Protein AF-A0A944IPU3-F1 (afdb_monomer_lite)

Foldseek 3Di:
DDDPPPPPPPVPQAADDPLLLQLLLQQLVCCLPPQVQDFDDPVNSLVSSLVSLCVSQVVDPPGCSVVSSVSNVVQQDDRDPRHGSNNSSVVSCVSSVSSVHDHPDDPDSPDDPDPVPDDPDDDDDDPPDDDDDDDDDDDDDDDD

pLDDT: mean 77.17, std 20.45, range [39.94, 97.38]

Sequence (144 aa):
MTNPTDLNTEEATPRLDAFTAAVLVAVGEHFRTVNPTEVLENANLLVCVGAEAYNLSDRRLAGDAPALSKAAMALMPEMREGITRGEYMILVRDVVLTGGHDWPDGENDRAIPRITGIPGPRTEPDPSQKPTVPAARPASKVGA

Radius of gyration: 27.08 Å; chains: 1; bounding box: 87×64×69 Å

Secondary structure (DSSP, 8-state):
--------------PPPHHHHHHHHHHHHHHHHS-TTSBPPHHHHHHHHHHHHHHHTTT-TTSSHHHHHHHHHHHPPPPPTT-BHHHHHHHHHHHHHHTT------S--------TT-PPSPPPPPTT----PPPPPPPPP---

Structure (mmCIF, N/CA/C/O backbone):
data_AF-A0A944IPU3-F1
#
_entry.id   AF-A0A944IPU3-F1
#
loop_
_atom_site.group_PDB
_atom_site.id
_atom_site.type_symbol
_atom_site.label_atom_id
_atom_site.label_alt_id
_atom_site.label_comp_id
_atom_site.label_asym_id
_atom_site.label_entity_id
_atom_site.label_seq_id
_atom_site.pdbx_PDB_ins_code
_atom_site.Cartn_x
_atom_site.Cartn_y
_atom_site.Cartn_z
_atom_site.occupancy
_atom_site.B_iso_or_equiv
_atom_site.auth_seq_id
_atom_site.auth_comp_id
_atom_site.auth_asym_id
_atom_site.auth_atom_id
_atom_site.pdbx_PDB_model_num
ATOM 1 N N . MET A 1 1 ? -1.652 45.498 -28.682 1.00 40.00 1 MET A N 1
ATOM 2 C CA . MET A 1 1 ? -1.906 44.112 -29.117 1.00 40.00 1 MET A CA 1
ATOM 3 C C . MET A 1 1 ? -1.491 43.204 -27.981 1.00 40.00 1 MET A C 1
ATOM 5 O O . MET A 1 1 ? -0.306 43.027 -27.743 1.00 40.00 1 MET A O 1
ATOM 9 N N . THR A 1 2 ? -2.472 42.772 -27.202 1.00 50.25 2 THR A N 1
ATOM 10 C CA . THR A 1 2 ? -2.349 41.804 -26.113 1.00 50.25 2 THR A CA 1
ATOM 11 C C . THR A 1 2 ? -2.213 40.404 -26.697 1.00 50.25 2 THR A C 1
ATOM 13 O O . THR A 1 2 ? -3.012 40.028 -27.546 1.00 50.25 2 THR A O 1
ATOM 16 N N . ASN A 1 3 ? -1.242 39.637 -26.211 1.00 44.56 3 ASN A N 1
ATOM 17 C CA . ASN A 1 3 ? -1.370 38.188 -26.101 1.00 44.56 3 ASN A CA 1
ATOM 18 C C . ASN A 1 3 ? -0.708 37.772 -24.778 1.00 44.56 3 ASN A C 1
ATOM 20 O O . ASN A 1 3 ? 0.519 37.822 -24.684 1.00 44.56 3 ASN A O 1
ATOM 24 N N . PRO A 1 4 ? -1.496 37.444 -23.740 1.00 53.34 4 PRO A N 1
ATOM 25 C CA . PRO A 1 4 ? -0.996 36.763 -22.561 1.00 53.34 4 PRO A CA 1
ATOM 26 C C . PRO A 1 4 ? -0.828 35.289 -22.929 1.00 53.34 4 PRO A C 1
ATOM 28 O O . PRO A 1 4 ? -1.800 34.595 -23.217 1.00 53.34 4 PRO A O 1
ATOM 31 N N . THR A 1 5 ? 0.410 34.810 -22.970 1.00 56.12 5 THR A N 1
ATOM 32 C CA . THR A 1 5 ? 0.648 33.370 -23.004 1.00 56.12 5 THR A CA 1
ATOM 3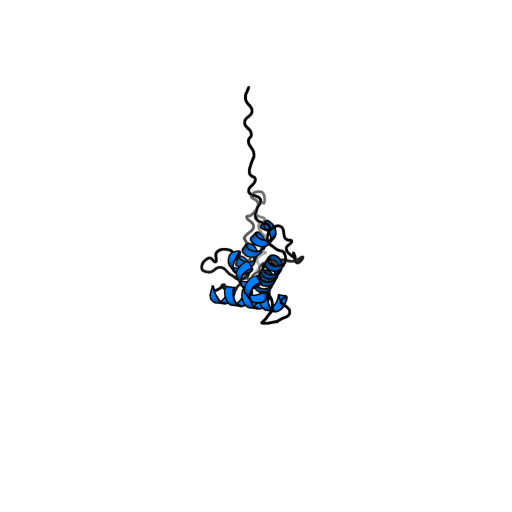3 C C . THR A 1 5 ? 0.483 32.850 -21.579 1.00 56.12 5 THR A C 1
ATOM 35 O O . THR A 1 5 ? 1.459 32.692 -20.850 1.00 56.12 5 THR A O 1
ATOM 38 N N . ASP A 1 6 ? -0.770 32.622 -21.187 1.00 54.28 6 ASP A N 1
ATOM 39 C CA . ASP A 1 6 ? -1.123 31.658 -20.147 1.00 54.28 6 ASP A CA 1
ATOM 40 C C . ASP A 1 6 ? -0.719 30.269 -20.659 1.00 54.28 6 ASP A C 1
ATOM 42 O O . ASP A 1 6 ? -1.481 29.572 -21.327 1.00 54.28 6 ASP A O 1
ATOM 46 N N . LEU A 1 7 ? 0.529 29.878 -20.401 1.00 57.06 7 LEU A N 1
ATOM 47 C CA . LEU A 1 7 ? 0.880 28.466 -20.359 1.00 57.06 7 LEU A CA 1
ATOM 48 C C . LEU A 1 7 ? 0.577 28.014 -18.940 1.00 57.06 7 LEU A C 1
ATOM 50 O O . LEU A 1 7 ? 1.399 28.165 -18.039 1.00 57.06 7 LEU A O 1
ATOM 54 N N . ASN A 1 8 ? -0.633 27.487 -18.768 1.00 48.75 8 ASN A N 1
ATOM 55 C CA . ASN A 1 8 ? -0.935 26.543 -17.709 1.00 48.75 8 ASN A CA 1
ATOM 56 C C . ASN A 1 8 ? 0.164 25.476 -17.715 1.00 48.75 8 ASN A C 1
ATOM 58 O O . ASN A 1 8 ? 0.148 24.550 -18.527 1.00 48.75 8 ASN A O 1
ATOM 62 N N . THR A 1 9 ? 1.133 25.617 -16.816 1.00 50.19 9 THR A N 1
ATOM 63 C CA . THR A 1 9 ? 1.867 24.477 -16.292 1.00 50.19 9 THR A CA 1
ATOM 64 C C . THR A 1 9 ? 0.830 23.683 -15.518 1.00 50.19 9 THR A C 1
ATOM 66 O O . THR A 1 9 ? 0.631 23.903 -14.327 1.00 50.19 9 THR A O 1
ATOM 69 N N . GLU A 1 10 ? 0.096 22.810 -16.206 1.00 52.25 10 GLU A N 1
ATOM 70 C CA . GLU A 1 10 ? -0.464 21.662 -15.515 1.00 52.25 10 GLU A CA 1
ATOM 71 C C . GLU A 1 10 ? 0.747 20.965 -14.901 1.00 52.25 10 GLU A C 1
ATOM 73 O O . GLU A 1 10 ? 1.619 20.480 -15.627 1.00 52.25 10 GLU A O 1
ATOM 78 N N . GLU A 1 11 ? 0.887 21.047 -13.576 1.00 48.00 11 GLU A N 1
ATOM 79 C CA . GLU A 1 11 ? 1.832 20.221 -12.839 1.00 48.00 11 GLU A CA 1
ATOM 80 C C . GLU A 1 11 ? 1.521 18.786 -13.241 1.00 48.00 11 GLU A C 1
ATOM 82 O O . GLU A 1 11 ? 0.545 18.196 -12.778 1.00 48.00 11 GLU A O 1
ATOM 87 N N . ALA A 1 12 ? 2.299 18.256 -14.188 1.00 54.12 12 ALA A N 1
ATOM 88 C CA . ALA A 1 12 ? 2.194 16.879 -14.609 1.00 54.12 12 ALA A CA 1
ATOM 89 C C . ALA A 1 12 ? 2.434 16.060 -13.349 1.00 54.12 12 ALA A C 1
ATOM 91 O O . ALA A 1 12 ? 3.567 15.977 -12.871 1.00 54.12 12 ALA A O 1
ATOM 92 N N . THR A 1 13 ? 1.351 15.538 -12.772 1.00 56.94 13 THR A N 1
ATOM 93 C CA . THR A 1 13 ? 1.412 14.723 -11.568 1.00 56.94 13 THR A CA 1
ATOM 94 C C . THR A 1 13 ? 2.467 13.656 -11.832 1.00 56.94 13 THR A C 1
ATOM 96 O O . THR A 1 13 ? 2.373 12.973 -12.862 1.00 56.94 13 THR A O 1
ATOM 99 N N . PRO A 1 14 ? 3.535 13.573 -11.016 1.00 59.31 14 PRO A N 1
ATOM 100 C CA . PRO A 1 14 ? 4.632 12.669 -11.304 1.00 59.31 14 PRO A CA 1
ATOM 101 C C . PRO A 1 14 ? 4.060 11.258 -11.396 1.00 59.31 14 PRO A C 1
ATOM 103 O O . PRO A 1 14 ? 3.508 10.740 -10.427 1.00 59.31 14 PRO A O 1
ATOM 106 N N . ARG A 1 15 ? 4.137 10.660 -12.592 1.00 80.44 15 ARG A N 1
ATOM 107 C CA . ARG A 1 15 ? 3.673 9.289 -12.799 1.00 80.44 15 ARG A CA 1
ATOM 108 C C . ARG A 1 15 ? 4.502 8.375 -11.919 1.00 80.44 15 ARG A C 1
ATOM 110 O O . ARG A 1 15 ? 5.732 8.394 -11.983 1.00 80.44 15 ARG A O 1
ATOM 117 N N . LEU A 1 16 ? 3.811 7.566 -11.134 1.00 88.38 16 LEU A N 1
ATOM 118 C CA . LEU A 1 16 ? 4.428 6.510 -10.360 1.00 88.38 16 LEU A CA 1
ATOM 119 C C . LEU A 1 16 ? 5.053 5.486 -11.323 1.00 88.38 16 LEU A C 1
ATOM 121 O O . LEU A 1 16 ? 4.496 5.219 -12.389 1.00 88.38 16 LEU A O 1
ATOM 125 N N . ASP A 1 17 ? 6.212 4.915 -10.999 1.00 92.81 17 ASP A N 1
ATOM 126 C CA . ASP A 1 17 ? 6.752 3.807 -11.787 1.00 92.81 17 ASP A CA 1
ATOM 127 C C . ASP A 1 17 ? 6.000 2.499 -11.481 1.00 92.81 17 ASP A C 1
ATOM 129 O O . ASP A 1 17 ? 5.491 2.291 -10.379 1.00 92.81 17 ASP A O 1
ATOM 133 N N . ALA A 1 18 ? 5.924 1.601 -12.466 1.00 91.69 18 ALA A N 1
ATOM 134 C CA . ALA A 1 18 ? 5.108 0.389 -12.368 1.00 91.69 18 ALA A CA 1
ATOM 135 C C . ALA A 1 18 ? 5.572 -0.592 -11.278 1.00 91.69 18 ALA A C 1
ATOM 137 O O . ALA A 1 18 ? 4.743 -1.288 -10.694 1.00 91.69 18 ALA A O 1
ATOM 138 N N . PHE A 1 19 ? 6.873 -0.656 -10.980 1.00 92.88 19 PHE A N 1
ATOM 139 C CA . PHE A 1 19 ? 7.385 -1.581 -9.968 1.00 92.88 19 PHE A CA 1
ATOM 140 C C . PHE A 1 19 ? 7.091 -1.076 -8.559 1.00 92.88 19 PHE A C 1
ATOM 142 O O . PHE A 1 19 ? 6.657 -1.850 -7.708 1.00 92.88 19 PHE A O 1
ATOM 149 N N . THR A 1 20 ? 7.246 0.223 -8.319 1.00 94.75 20 THR A N 1
ATOM 150 C CA . THR A 1 20 ? 6.845 0.839 -7.055 1.00 94.75 20 THR A CA 1
ATOM 151 C C . THR A 1 20 ? 5.330 0.769 -6.866 1.00 94.75 20 THR A C 1
ATOM 153 O O . THR A 1 20 ? 4.879 0.414 -5.778 1.00 94.75 20 THR A O 1
ATOM 156 N N . ALA A 1 21 ? 4.537 0.999 -7.921 1.00 95.44 21 ALA A N 1
ATOM 157 C CA . ALA A 1 21 ? 3.089 0.784 -7.881 1.00 95.44 21 ALA A CA 1
ATOM 158 C C . ALA A 1 21 ? 2.733 -0.655 -7.483 1.00 95.44 21 ALA A C 1
ATOM 160 O O . ALA A 1 21 ? 1.902 -0.854 -6.600 1.00 95.44 21 ALA A O 1
ATOM 161 N N . ALA A 1 22 ? 3.409 -1.655 -8.057 1.00 95.06 22 ALA A N 1
ATOM 162 C CA . ALA A 1 22 ? 3.190 -3.056 -7.706 1.00 95.06 22 ALA A CA 1
ATOM 163 C C . ALA A 1 22 ? 3.490 -3.350 -6.224 1.00 95.06 22 ALA A C 1
ATOM 165 O O . ALA A 1 22 ? 2.738 -4.089 -5.589 1.00 95.06 22 ALA A O 1
ATOM 166 N N . VAL A 1 23 ? 4.539 -2.746 -5.649 1.00 96.25 23 VAL A N 1
ATOM 167 C CA . VAL A 1 23 ? 4.831 -2.860 -4.207 1.00 96.25 23 VAL A CA 1
ATOM 168 C C . VAL A 1 23 ? 3.709 -2.242 -3.373 1.00 96.25 23 VAL A C 1
ATOM 170 O O . VAL A 1 23 ? 3.245 -2.873 -2.426 1.00 96.25 23 VAL A O 1
ATOM 173 N N . LEU A 1 24 ? 3.245 -1.036 -3.716 1.00 96.88 24 LEU A N 1
ATOM 174 C CA . LEU A 1 24 ? 2.154 -0.369 -2.993 1.00 96.88 24 LEU A CA 1
ATOM 175 C C . LEU A 1 24 ? 0.852 -1.180 -3.047 1.00 96.88 24 LEU A C 1
ATOM 177 O O . LEU A 1 24 ? 0.197 -1.354 -2.020 1.00 96.88 24 LEU A O 1
ATOM 181 N N . VAL A 1 25 ? 0.517 -1.734 -4.215 1.00 96.38 25 VAL A N 1
ATOM 182 C CA . VAL A 1 25 ? -0.631 -2.635 -4.390 1.00 96.38 25 VAL A CA 1
ATOM 183 C C . VAL A 1 25 ? -0.480 -3.884 -3.523 1.00 96.38 25 VAL A C 1
ATOM 185 O O . VAL A 1 25 ? -1.413 -4.238 -2.806 1.00 96.38 25 VAL A O 1
ATOM 188 N N . ALA A 1 26 ? 0.690 -4.531 -3.526 1.00 95.88 26 ALA A N 1
ATOM 189 C CA . ALA A 1 26 ? 0.939 -5.720 -2.711 1.00 95.88 26 ALA A CA 1
ATOM 190 C C . ALA A 1 26 ? 0.803 -5.431 -1.206 1.00 95.88 2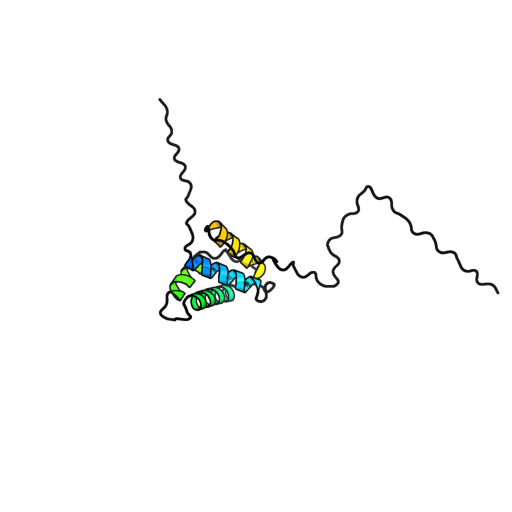6 ALA A C 1
ATOM 192 O O . ALA A 1 26 ? 0.181 -6.203 -0.478 1.00 95.88 26 ALA A O 1
ATOM 193 N N . VAL A 1 27 ? 1.316 -4.290 -0.740 1.00 96.62 27 VAL A N 1
ATOM 194 C CA . VAL A 1 27 ? 1.188 -3.862 0.662 1.00 96.62 27 VAL A CA 1
ATOM 195 C C . VAL A 1 27 ? -0.265 -3.569 1.024 1.00 96.62 27 VAL A C 1
ATOM 197 O O . VAL A 1 27 ? -0.741 -4.013 2.069 1.00 96.62 27 VAL A O 1
ATOM 200 N N . GLY A 1 28 ? -0.998 -2.854 0.169 1.00 95.44 28 GLY A N 1
ATOM 201 C CA . GLY A 1 28 ? -2.417 -2.607 0.402 1.00 95.44 28 GLY A CA 1
ATOM 202 C C . GLY A 1 28 ? -3.230 -3.897 0.429 1.00 95.44 28 GLY A C 1
ATOM 203 O O . GLY A 1 28 ? -4.050 -4.088 1.321 1.00 95.44 28 GLY A O 1
ATOM 204 N N . GLU A 1 29 ? -2.952 -4.831 -0.477 1.00 94.31 29 GLU A N 1
ATOM 205 C CA . GLU A 1 29 ? -3.578 -6.152 -0.480 1.00 94.31 29 GLU A CA 1
ATOM 206 C C . GLU A 1 29 ? -3.271 -6.937 0.804 1.00 94.31 29 GLU A C 1
ATOM 208 O O . GLU A 1 29 ? -4.167 -7.546 1.399 1.00 94.31 29 GLU A O 1
ATOM 213 N N . HIS A 1 30 ? -2.032 -6.868 1.293 1.00 94.88 30 HIS A N 1
ATOM 214 C CA . HIS A 1 30 ? -1.651 -7.451 2.574 1.00 94.88 30 HIS A CA 1
ATOM 215 C C . HIS A 1 30 ? -2.478 -6.857 3.721 1.00 94.88 30 HIS A C 1
ATOM 217 O O . HIS A 1 30 ? -3.073 -7.588 4.511 1.00 94.88 30 HIS A O 1
ATOM 223 N N . PHE A 1 31 ? -2.589 -5.532 3.795 1.00 94.94 31 PHE A N 1
ATOM 224 C CA . PHE A 1 31 ? -3.381 -4.854 4.823 1.00 94.94 31 PHE A CA 1
ATOM 225 C C . PHE A 1 31 ? -4.883 -5.113 4.710 1.00 94.94 31 PHE A C 1
ATOM 227 O O . PHE A 1 31 ? -5.568 -5.200 5.729 1.00 94.94 31 PHE A O 1
ATOM 234 N N . ARG A 1 32 ? -5.397 -5.297 3.492 1.00 92.38 32 ARG A N 1
ATOM 235 C CA . ARG A 1 32 ? -6.790 -5.682 3.241 1.00 92.38 32 ARG A CA 1
ATOM 236 C C . ARG A 1 32 ? -7.104 -7.081 3.775 1.00 92.38 32 ARG A C 1
ATOM 238 O O . ARG A 1 32 ? -8.229 -7.338 4.205 1.00 92.38 32 ARG A O 1
ATOM 245 N N . THR A 1 33 ? -6.134 -7.991 3.737 1.00 91.56 33 THR A N 1
ATOM 246 C CA . THR A 1 33 ? -6.348 -9.422 4.002 1.00 91.56 33 THR A CA 1
ATOM 247 C C . THR A 1 33 ? -5.878 -9.881 5.382 1.00 91.56 33 THR A C 1
ATOM 249 O O . THR A 1 33 ? -6.500 -10.774 5.962 1.00 91.56 33 THR A O 1
ATOM 252 N N . VAL A 1 34 ? -4.835 -9.265 5.942 1.00 92.62 34 VAL A N 1
ATOM 253 C CA . VAL A 1 34 ? -4.177 -9.688 7.187 1.00 92.62 34 VAL A CA 1
ATOM 254 C C . VAL A 1 34 ? -4.501 -8.723 8.329 1.00 92.62 34 VAL A C 1
ATOM 256 O O . VAL A 1 34 ? -3.919 -7.646 8.455 1.00 92.62 34 VAL A O 1
ATOM 259 N N . ASN A 1 35 ? -5.421 -9.148 9.201 1.00 93.06 35 ASN A N 1
ATOM 260 C CA . ASN A 1 35 ? -5.928 -8.387 10.351 1.00 93.06 35 ASN A CA 1
ATOM 261 C C . ASN A 1 35 ? -6.264 -6.917 10.002 1.00 93.06 35 ASN A C 1
ATOM 263 O O . ASN A 1 35 ? -5.686 -5.998 10.585 1.00 93.06 35 ASN A O 1
ATOM 267 N N . PRO A 1 36 ? -7.206 -6.662 9.076 1.00 94.38 36 PRO A N 1
ATOM 268 C CA . PRO A 1 36 ? -7.482 -5.312 8.576 1.00 94.38 36 PRO A CA 1
ATOM 269 C C . PRO A 1 36 ? -7.944 -4.326 9.660 1.00 94.38 36 PRO A C 1
ATOM 271 O O . PRO A 1 36 ? -7.800 -3.123 9.492 1.00 94.38 36 PRO A O 1
ATOM 274 N N . THR A 1 37 ? -8.487 -4.812 10.779 1.00 96.00 37 THR A N 1
ATOM 275 C CA . THR A 1 37 ? -8.948 -3.978 11.902 1.00 96.00 37 THR A CA 1
ATOM 276 C C . THR A 1 37 ? -7.870 -3.718 12.955 1.00 96.00 37 THR A C 1
ATOM 278 O O . THR A 1 37 ? -8.139 -3.045 13.945 1.00 96.00 37 THR A O 1
ATOM 281 N N . GLU A 1 38 ? -6.680 -4.303 12.811 1.00 96.12 38 GLU A N 1
ATOM 282 C CA . GLU A 1 38 ? -5.561 -4.084 13.729 1.00 96.12 38 GLU A CA 1
ATOM 283 C C . GLU A 1 38 ? -4.955 -2.698 13.487 1.00 96.12 38 GLU A C 1
ATOM 285 O O . GLU A 1 38 ? -4.833 -2.259 12.339 1.00 96.12 38 GLU A O 1
ATOM 290 N N . VAL A 1 39 ? -4.577 -2.013 14.570 1.00 97.25 39 VAL A N 1
ATOM 291 C CA . VAL A 1 39 ? -3.884 -0.721 14.493 1.00 97.25 39 VAL A CA 1
ATOM 292 C C . VAL A 1 39 ? -2.541 -0.915 13.790 1.00 97.25 39 VAL A C 1
ATOM 294 O O . VAL A 1 39 ? -1.782 -1.835 14.104 1.00 97.25 39 VAL A O 1
ATOM 297 N N . LEU A 1 40 ? -2.252 -0.057 12.816 1.00 96.00 40 LEU A N 1
ATOM 298 C CA . LEU A 1 40 ? -0.985 -0.067 12.105 1.00 96.00 40 LEU A CA 1
ATOM 299 C C . LEU A 1 40 ? 0.063 0.719 12.898 1.00 96.00 40 LEU A C 1
ATOM 301 O O . LEU A 1 40 ? -0.084 1.910 13.161 1.00 96.00 40 LEU A O 1
ATOM 305 N N . GLU A 1 41 ? 1.151 0.041 13.251 1.00 93.62 41 GLU A N 1
ATOM 306 C CA . GLU A 1 41 ? 2.329 0.664 13.850 1.00 93.62 41 GLU A CA 1
ATOM 307 C C . GLU A 1 41 ? 3.376 0.991 12.777 1.00 93.62 41 GLU A C 1
ATOM 309 O O . GLU A 1 41 ? 3.538 0.250 11.805 1.00 93.62 41 GLU A O 1
ATOM 314 N N . ASN A 1 42 ? 4.165 2.048 12.996 1.00 90.19 42 ASN A N 1
ATOM 315 C CA . ASN A 1 42 ? 5.205 2.487 12.054 1.00 90.19 42 ASN A CA 1
ATOM 316 C C . ASN A 1 42 ? 6.219 1.376 11.738 1.00 90.19 42 ASN A C 1
ATOM 318 O O . ASN A 1 42 ? 6.640 1.211 10.594 1.00 90.19 42 ASN A O 1
ATOM 322 N N . ALA A 1 43 ? 6.602 0.592 12.751 1.00 91.44 43 ALA A N 1
ATOM 323 C CA . ALA A 1 43 ? 7.521 -0.527 12.570 1.00 91.44 43 ALA A CA 1
ATOM 324 C C . ALA A 1 43 ? 6.918 -1.615 11.665 1.00 91.44 43 ALA A C 1
ATOM 326 O O . ALA A 1 43 ? 7.611 -2.144 10.797 1.00 91.44 43 ALA A O 1
ATOM 327 N N . ASN A 1 44 ? 5.620 -1.897 11.816 1.00 90.69 44 ASN A N 1
ATOM 328 C CA . ASN A 1 44 ? 4.910 -2.880 10.999 1.00 90.69 44 ASN A CA 1
ATOM 329 C C . ASN A 1 44 ? 4.820 -2.430 9.539 1.00 90.69 44 ASN A C 1
ATOM 331 O O . ASN A 1 44 ? 5.038 -3.243 8.645 1.00 90.69 44 ASN A O 1
ATOM 335 N N . LEU A 1 45 ? 4.577 -1.138 9.291 1.00 93.56 45 LEU A N 1
ATOM 336 C CA . LEU A 1 45 ? 4.573 -0.585 7.936 1.00 93.56 45 LEU A CA 1
ATOM 337 C C . LEU A 1 45 ? 5.918 -0.814 7.233 1.00 93.56 45 LEU A C 1
ATOM 339 O O . LEU A 1 45 ? 5.947 -1.364 6.132 1.00 93.56 45 LEU A O 1
ATOM 343 N N . LEU A 1 46 ? 7.029 -0.461 7.889 1.00 94.31 46 LEU A N 1
ATOM 344 C CA . LEU A 1 46 ? 8.370 -0.645 7.328 1.00 94.31 46 LEU A CA 1
ATOM 345 C C . LEU A 1 46 ? 8.656 -2.118 6.996 1.00 94.31 46 LEU A C 1
ATOM 347 O O . LEU A 1 46 ? 9.186 -2.424 5.926 1.00 94.31 46 LEU A O 1
ATOM 351 N N . VAL A 1 47 ? 8.290 -3.030 7.901 1.00 94.69 47 VAL A N 1
ATOM 352 C CA . VAL A 1 47 ? 8.472 -4.475 7.708 1.00 94.69 47 VAL A CA 1
ATOM 353 C C . VAL A 1 47 ? 7.645 -4.979 6.527 1.00 94.69 47 VAL A C 1
ATOM 355 O O . VAL A 1 47 ? 8.188 -5.682 5.676 1.00 94.69 47 VAL A O 1
ATOM 358 N N . CYS A 1 48 ? 6.368 -4.601 6.434 1.00 95.56 48 CYS A N 1
ATOM 359 C CA . CYS A 1 48 ? 5.491 -5.017 5.339 1.00 95.56 48 CYS A CA 1
ATOM 360 C C . CYS A 1 48 ? 6.001 -4.519 3.982 1.00 95.56 48 CYS A C 1
ATOM 362 O O . CYS A 1 48 ? 6.081 -5.303 3.040 1.00 95.56 48 CYS A O 1
ATOM 364 N N . VAL A 1 49 ? 6.430 -3.258 3.881 1.00 96.12 49 VAL A N 1
ATOM 365 C CA . VAL A 1 49 ? 6.977 -2.719 2.624 1.00 96.12 49 VAL A CA 1
ATOM 366 C C . VAL A 1 49 ? 8.255 -3.442 2.211 1.00 96.12 49 VAL A C 1
ATOM 368 O O . VAL A 1 49 ? 8.416 -3.802 1.045 1.00 96.12 49 VAL A O 1
ATOM 371 N N . GLY A 1 50 ? 9.164 -3.694 3.157 1.00 94.19 50 GLY A N 1
ATOM 372 C CA . GLY A 1 50 ? 10.371 -4.477 2.891 1.00 94.19 50 GLY A CA 1
ATOM 373 C C . GLY A 1 50 ? 10.058 -5.906 2.440 1.00 94.19 50 GLY A C 1
ATOM 374 O O . GLY A 1 50 ? 10.658 -6.395 1.481 1.00 94.19 50 GLY A O 1
ATOM 375 N N . ALA A 1 51 ? 9.099 -6.562 3.097 1.00 94.62 51 ALA A N 1
ATOM 376 C CA . ALA A 1 51 ? 8.688 -7.924 2.778 1.00 94.62 51 ALA A CA 1
ATOM 377 C C . ALA A 1 51 ? 8.076 -8.029 1.375 1.00 94.62 51 ALA A C 1
ATOM 379 O O . ALA A 1 51 ? 8.479 -8.901 0.605 1.00 94.62 51 ALA A O 1
ATOM 380 N N . GLU A 1 52 ? 7.165 -7.126 1.006 1.00 95.62 52 GLU A N 1
ATOM 381 C CA . GLU A 1 52 ? 6.529 -7.184 -0.313 1.00 95.62 52 GLU A CA 1
ATOM 382 C C . GLU A 1 52 ? 7.485 -6.792 -1.445 1.00 95.62 52 GLU A C 1
ATOM 384 O O . GLU A 1 52 ? 7.502 -7.443 -2.491 1.00 95.62 52 GLU A O 1
ATOM 389 N N . ALA A 1 53 ? 8.382 -5.825 -1.222 1.00 94.00 53 ALA A N 1
ATOM 390 C CA . ALA A 1 53 ? 9.452 -5.527 -2.175 1.00 94.00 53 ALA A CA 1
ATOM 391 C C . ALA A 1 53 ? 10.399 -6.727 -2.385 1.00 94.00 53 ALA A C 1
ATOM 393 O O . ALA A 1 53 ? 10.807 -7.017 -3.514 1.00 94.00 53 ALA A O 1
ATOM 394 N N . TYR A 1 54 ? 10.727 -7.458 -1.315 1.00 92.88 54 TYR A N 1
ATOM 395 C CA . TYR A 1 54 ? 11.522 -8.685 -1.394 1.00 92.88 54 TYR A CA 1
ATOM 396 C C . TYR A 1 54 ? 10.789 -9.806 -2.141 1.00 92.88 54 TYR A C 1
ATOM 398 O O . TYR A 1 54 ? 11.396 -10.477 -2.980 1.00 92.88 54 TYR A O 1
ATOM 406 N N . ASN A 1 55 ? 9.490 -9.985 -1.885 1.00 91.19 55 ASN A N 1
ATOM 407 C CA . ASN A 1 55 ? 8.656 -10.966 -2.580 1.00 91.19 55 ASN A CA 1
ATOM 408 C C . ASN A 1 55 ? 8.595 -10.699 -4.089 1.00 91.19 55 ASN A C 1
ATOM 410 O O . ASN A 1 55 ? 8.759 -11.638 -4.866 1.00 91.19 55 ASN A O 1
ATOM 414 N N . LEU A 1 56 ? 8.415 -9.438 -4.493 1.00 88.50 56 LEU A N 1
ATOM 415 C CA . LEU A 1 56 ? 8.366 -9.031 -5.902 1.00 88.50 56 LEU A CA 1
ATOM 416 C C . LEU A 1 56 ? 9.720 -9.144 -6.615 1.00 88.50 56 LEU A C 1
ATOM 418 O O . LEU A 1 56 ? 9.759 -9.336 -7.825 1.00 88.50 56 LEU A O 1
ATOM 422 N N . SER A 1 57 ? 10.831 -9.077 -5.879 1.00 87.06 57 SER A N 1
ATOM 423 C CA . SER A 1 57 ? 12.189 -9.185 -6.437 1.00 87.06 57 SER A CA 1
ATOM 424 C C . SER A 1 57 ? 12.706 -10.631 -6.485 1.00 87.06 57 SER A C 1
ATOM 426 O O . SER A 1 57 ? 13.891 -10.883 -6.240 1.00 87.06 57 SER A O 1
ATOM 428 N N . ASP A 1 58 ? 11.816 -11.603 -6.709 1.00 84.50 58 ASP A N 1
ATOM 429 C CA . ASP A 1 58 ? 12.110 -13.045 -6.700 1.00 84.50 58 ASP A CA 1
ATOM 430 C C . ASP A 1 58 ? 12.851 -13.524 -5.440 1.00 84.50 58 ASP A C 1
ATOM 432 O O . ASP A 1 58 ? 13.616 -14.494 -5.476 1.00 84.50 58 ASP A O 1
ATOM 436 N N . ARG A 1 59 ? 12.660 -12.836 -4.307 1.00 82.25 59 ARG A N 1
ATOM 437 C CA . ARG A 1 59 ? 13.311 -13.162 -3.030 1.00 82.25 59 ARG A CA 1
ATOM 438 C C . ARG A 1 59 ? 14.844 -13.134 -3.114 1.00 82.25 59 ARG A C 1
ATOM 440 O O . ARG A 1 59 ? 15.542 -13.864 -2.402 1.00 82.25 59 ARG A O 1
ATOM 447 N N . ARG A 1 60 ? 15.407 -12.281 -3.977 1.00 74.62 60 ARG A N 1
ATOM 448 C CA . ARG A 1 60 ? 16.860 -12.118 -4.131 1.00 74.62 60 ARG A CA 1
ATOM 449 C C . ARG A 1 60 ? 17.378 -10.933 -3.330 1.00 74.62 60 ARG A C 1
ATOM 451 O O . ARG A 1 60 ? 16.938 -9.804 -3.503 1.00 74.62 60 ARG A O 1
ATOM 458 N N . LEU A 1 61 ? 18.390 -11.191 -2.502 1.00 61.75 61 LEU A N 1
ATOM 459 C CA . LEU A 1 61 ? 19.016 -10.177 -1.643 1.00 61.75 61 LEU A CA 1
ATOM 460 C C . LEU A 1 61 ? 19.907 -9.193 -2.424 1.00 61.75 61 LEU A C 1
ATOM 462 O O . LEU A 1 61 ? 20.066 -8.052 -2.012 1.00 61.75 61 LEU A O 1
ATOM 466 N N . ALA A 1 62 ? 20.458 -9.634 -3.560 1.00 67.31 62 ALA A N 1
ATOM 467 C CA . ALA A 1 62 ? 21.209 -8.800 -4.505 1.00 67.31 62 ALA A CA 1
ATOM 468 C C . ALA A 1 62 ? 20.321 -8.179 -5.605 1.00 67.31 62 ALA A C 1
ATOM 470 O O . ALA A 1 62 ? 20.847 -7.671 -6.591 1.00 67.31 62 ALA A O 1
ATOM 471 N N . GLY A 1 63 ? 18.994 -8.300 -5.482 1.00 72.56 63 GLY A N 1
ATOM 472 C CA . GLY A 1 63 ? 18.036 -7.702 -6.411 1.00 72.56 63 GLY A CA 1
ATOM 473 C C . GLY A 1 63 ? 17.670 -6.267 -6.032 1.00 72.56 63 GLY A C 1
ATOM 474 O O . GLY A 1 63 ? 18.177 -5.712 -5.058 1.00 72.56 63 GLY A O 1
ATOM 475 N N . ASP A 1 64 ? 16.722 -5.695 -6.768 1.00 84.88 64 ASP A N 1
ATOM 476 C CA . ASP A 1 64 ? 16.296 -4.299 -6.611 1.00 84.88 64 ASP A CA 1
ATOM 477 C C . ASP A 1 64 ? 15.395 -4.048 -5.384 1.00 84.88 64 ASP A C 1
ATOM 479 O O . ASP A 1 64 ? 14.962 -2.919 -5.155 1.00 84.88 64 ASP A O 1
ATOM 483 N N . ALA A 1 65 ? 15.150 -5.063 -4.543 1.00 88.06 65 ALA A N 1
ATOM 484 C CA . ALA A 1 65 ? 14.271 -4.971 -3.373 1.00 88.06 65 ALA A CA 1
ATOM 485 C C . ALA A 1 65 ? 14.582 -3.784 -2.438 1.00 88.06 65 ALA A C 1
ATOM 487 O O . ALA A 1 65 ? 13.637 -3.098 -2.047 1.00 88.06 65 ALA A O 1
ATOM 488 N N . PRO A 1 66 ? 15.849 -3.466 -2.086 1.00 91.00 66 PRO A N 1
ATOM 489 C CA . PRO A 1 66 ? 16.134 -2.301 -1.246 1.00 91.00 66 PRO A CA 1
ATOM 490 C C . PRO A 1 66 ? 15.775 -0.974 -1.926 1.00 91.00 66 PRO A C 1
ATOM 492 O O . PRO A 1 66 ? 15.286 -0.055 -1.268 1.00 91.00 66 PRO A O 1
ATOM 495 N N . ALA A 1 67 ? 16.001 -0.868 -3.240 1.00 91.50 67 ALA A N 1
ATOM 496 C CA . ALA A 1 67 ? 15.669 0.327 -4.008 1.00 91.50 67 ALA A CA 1
ATOM 497 C C . ALA A 1 67 ? 14.147 0.495 -4.136 1.00 91.50 67 ALA A C 1
ATOM 499 O O . ALA A 1 67 ? 13.636 1.584 -3.877 1.00 91.50 67 ALA A O 1
ATOM 500 N N . LEU A 1 68 ? 13.429 -0.591 -4.432 1.00 92.12 68 LEU A N 1
ATOM 501 C CA . LEU A 1 68 ? 11.968 -0.616 -4.517 1.00 92.12 68 LEU A CA 1
ATOM 502 C C . LEU A 1 68 ? 11.304 -0.332 -3.169 1.00 92.12 68 LEU A C 1
ATOM 504 O O . LEU A 1 68 ? 10.387 0.478 -3.094 1.00 92.12 68 LEU A O 1
ATOM 508 N N . SER A 1 69 ? 11.802 -0.934 -2.087 1.00 94.25 69 SER A N 1
ATOM 509 C CA . SER A 1 69 ? 11.321 -0.668 -0.729 1.00 94.25 69 SER A CA 1
ATOM 510 C C . SER A 1 69 ? 11.488 0.810 -0.369 1.00 94.25 69 SER A C 1
ATOM 512 O O . SER A 1 69 ? 10.549 1.439 0.115 1.00 94.25 69 SER A O 1
ATOM 514 N N . LYS A 1 70 ? 12.648 1.406 -0.679 1.00 95.06 70 LYS A N 1
ATOM 515 C CA . LYS A 1 70 ? 12.890 2.837 -0.455 1.00 95.06 70 LYS A CA 1
ATOM 516 C C . LYS A 1 70 ? 11.960 3.724 -1.289 1.00 95.06 70 LYS A C 1
ATOM 518 O O . LYS A 1 70 ? 11.438 4.699 -0.753 1.00 95.06 70 LYS A O 1
ATOM 523 N N . ALA A 1 71 ? 11.767 3.406 -2.568 1.00 94.56 71 ALA A N 1
ATOM 524 C CA . ALA A 1 71 ? 10.874 4.156 -3.450 1.00 94.56 71 ALA A CA 1
ATOM 525 C C . ALA A 1 71 ? 9.416 4.085 -2.968 1.00 94.56 71 ALA A C 1
ATOM 527 O O . ALA A 1 71 ? 8.760 5.116 -2.853 1.00 94.56 71 ALA A O 1
ATOM 528 N N . ALA A 1 72 ? 8.946 2.895 -2.586 1.00 95.88 72 ALA A N 1
ATOM 529 C CA . ALA A 1 72 ? 7.606 2.696 -2.045 1.00 95.88 72 ALA A CA 1
ATOM 530 C C . ALA A 1 72 ? 7.407 3.447 -0.723 1.00 95.88 72 ALA A C 1
ATOM 532 O O . ALA A 1 72 ? 6.427 4.170 -0.573 1.00 95.88 72 ALA A O 1
ATOM 533 N N . MET A 1 73 ? 8.362 3.354 0.212 1.00 96.25 73 MET A N 1
ATOM 534 C CA . MET A 1 73 ? 8.306 4.094 1.479 1.00 96.25 73 MET A CA 1
ATOM 535 C C . MET A 1 73 ? 8.251 5.612 1.277 1.00 96.25 73 MET A C 1
ATOM 537 O O . MET A 1 73 ? 7.600 6.297 2.058 1.00 96.25 73 MET A O 1
ATOM 541 N N . ALA A 1 74 ? 8.909 6.146 0.243 1.00 95.81 74 ALA A N 1
ATOM 542 C CA . ALA A 1 74 ? 8.895 7.581 -0.050 1.00 95.81 74 ALA A CA 1
ATOM 543 C C . ALA A 1 74 ? 7.522 8.099 -0.513 1.00 95.81 74 ALA A C 1
ATOM 545 O O . ALA A 1 74 ? 7.288 9.304 -0.486 1.00 95.81 74 ALA A O 1
ATOM 546 N N . LEU A 1 75 ? 6.634 7.200 -0.937 1.00 95.75 75 LEU A N 1
ATOM 547 C CA . LEU A 1 75 ? 5.297 7.514 -1.440 1.00 95.75 75 LEU A CA 1
ATOM 548 C C . LEU A 1 75 ? 4.188 7.105 -0.473 1.00 95.75 75 LEU A C 1
ATOM 550 O O . LEU A 1 75 ? 3.014 7.340 -0.752 1.00 95.75 75 LEU A O 1
ATOM 554 N N . MET A 1 76 ? 4.548 6.475 0.645 1.00 94.81 76 MET A N 1
ATOM 555 C CA . MET A 1 76 ? 3.575 6.049 1.634 1.00 94.81 76 MET A CA 1
ATOM 556 C C . MET A 1 76 ? 2.846 7.263 2.228 1.00 94.81 76 MET A C 1
ATOM 558 O O . MET A 1 76 ? 3.500 8.238 2.611 1.00 94.81 76 MET A O 1
ATOM 562 N N . PRO A 1 77 ? 1.505 7.217 2.338 1.00 95.50 77 PRO A N 1
ATOM 563 C CA . PRO A 1 77 ? 0.737 8.262 2.998 1.00 95.50 77 PRO A CA 1
ATOM 564 C C . PRO A 1 77 ? 1.188 8.482 4.441 1.00 95.50 77 PRO A C 1
ATOM 566 O O . PRO A 1 77 ? 1.657 7.563 5.117 1.00 95.50 77 PRO A O 1
ATOM 569 N N . GLU A 1 78 ? 0.965 9.685 4.958 1.00 94.44 78 GLU A N 1
ATOM 570 C CA . GLU A 1 78 ? 1.196 9.961 6.373 1.00 94.44 78 GLU A CA 1
ATOM 571 C C . GLU A 1 78 ? 0.339 9.039 7.257 1.00 94.44 78 GLU A C 1
ATOM 573 O O . GLU A 1 78 ? -0.882 8.940 7.100 1.00 94.44 78 GLU A O 1
ATOM 578 N N . MET A 1 79 ? 0.990 8.354 8.198 1.00 93.12 79 MET A N 1
ATOM 579 C CA . MET A 1 79 ? 0.323 7.452 9.129 1.00 93.12 79 MET A CA 1
ATOM 580 C C . MET A 1 79 ? -0.198 8.240 10.333 1.00 93.12 79 MET A C 1
ATOM 582 O O . MET A 1 79 ? 0.576 8.800 11.109 1.00 93.12 79 MET A O 1
ATOM 586 N N . ARG A 1 80 ? -1.522 8.268 10.500 1.00 92.56 80 ARG A N 1
ATOM 587 C CA . ARG A 1 80 ? -2.181 8.920 11.642 1.00 92.56 80 ARG A CA 1
ATOM 588 C C . ARG A 1 80 ? -2.227 7.980 12.845 1.00 92.56 80 ARG A C 1
ATOM 590 O O . ARG A 1 80 ? -2.312 6.765 12.684 1.00 92.56 80 ARG A O 1
ATOM 597 N N . GLU A 1 81 ? -2.208 8.537 14.052 1.00 92.75 81 GLU A N 1
ATOM 598 C CA . GLU A 1 81 ? -2.330 7.743 15.277 1.00 92.75 81 GLU A CA 1
ATOM 599 C C . GLU A 1 81 ? -3.649 6.951 15.295 1.00 92.75 81 GLU A C 1
ATOM 601 O O . GLU A 1 81 ? -4.714 7.487 14.991 1.00 92.75 81 GLU A O 1
ATOM 606 N N . GLY A 1 82 ? -3.565 5.662 15.637 1.00 94.56 82 GLY A N 1
ATOM 607 C CA . GLY A 1 82 ? -4.724 4.776 15.750 1.00 94.56 82 GLY A CA 1
ATOM 608 C C . GLY A 1 82 ? -5.319 4.291 14.426 1.00 94.56 82 GLY A C 1
ATOM 609 O O . GLY A 1 82 ? -6.307 3.562 14.469 1.00 94.56 82 GLY A O 1
ATOM 610 N N . ILE A 1 83 ? -4.740 4.647 13.271 1.00 97.06 83 ILE A N 1
ATOM 611 C CA . ILE A 1 83 ? -5.229 4.163 11.974 1.00 97.06 83 ILE A CA 1
ATOM 612 C C . ILE A 1 83 ? -5.105 2.641 11.881 1.00 97.06 83 ILE A C 1
ATOM 614 O O . ILE A 1 83 ? -4.087 2.054 12.257 1.00 97.06 83 ILE A O 1
ATOM 618 N N . THR A 1 84 ? -6.143 1.984 11.377 1.00 97.38 84 THR A N 1
ATOM 619 C CA . THR A 1 84 ? -6.113 0.540 11.136 1.00 97.38 84 THR A CA 1
ATOM 620 C C . THR A 1 84 ? -5.442 0.211 9.806 1.00 97.38 84 THR A C 1
ATOM 622 O O . THR A 1 84 ? -5.365 1.040 8.897 1.00 97.38 84 THR A O 1
ATOM 625 N N . ARG A 1 85 ? -4.979 -1.033 9.655 1.00 96.94 85 ARG A N 1
ATOM 626 C CA . ARG A 1 85 ? -4.410 -1.529 8.391 1.00 96.94 85 ARG A CA 1
ATOM 627 C C . ARG A 1 85 ? -5.366 -1.335 7.209 1.00 96.94 85 ARG A C 1
ATOM 629 O O . ARG A 1 85 ? -4.958 -0.837 6.164 1.00 96.94 85 ARG A O 1
ATOM 636 N N . GLY A 1 86 ? -6.639 -1.684 7.383 1.00 95.19 86 GLY A N 1
ATOM 637 C CA . GLY A 1 86 ? -7.666 -1.557 6.351 1.00 95.19 86 GLY A CA 1
ATOM 638 C C . GLY A 1 86 ? -7.940 -0.106 5.957 1.00 95.19 86 GLY A C 1
ATOM 639 O O . GLY A 1 86 ? -8.074 0.182 4.773 1.00 95.19 86 GLY A O 1
ATOM 640 N N . GLU A 1 87 ? -7.964 0.820 6.918 1.00 96.38 87 GLU A N 1
ATOM 641 C CA . GLU A 1 87 ? -8.091 2.256 6.628 1.00 96.38 87 GLU A CA 1
ATOM 642 C C . GLU A 1 87 ? -6.854 2.801 5.908 1.00 96.38 87 GLU A C 1
ATOM 644 O O . GLU A 1 87 ? -6.980 3.564 4.953 1.00 96.38 87 GLU A O 1
ATOM 649 N N . TYR A 1 88 ? -5.656 2.384 6.323 1.00 97.00 88 TYR A N 1
ATOM 650 C CA . TYR A 1 88 ? -4.415 2.814 5.684 1.00 97.00 88 TYR A CA 1
ATOM 651 C C . TYR A 1 88 ? -4.296 2.293 4.242 1.00 97.00 88 TYR A C 1
ATOM 653 O O . TYR A 1 88 ? -3.828 3.018 3.369 1.00 97.00 88 TYR A O 1
ATOM 661 N N . MET A 1 89 ? -4.791 1.082 3.956 1.00 95.56 89 MET A N 1
ATOM 662 C CA . MET A 1 89 ? -4.880 0.544 2.591 1.00 95.56 89 MET A CA 1
ATOM 663 C C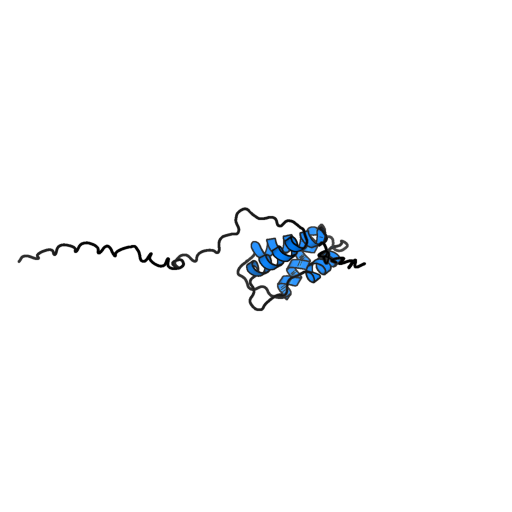 . MET A 1 89 ? -5.650 1.472 1.646 1.00 95.56 89 MET A C 1
ATOM 665 O O . MET A 1 89 ? -5.215 1.656 0.513 1.00 95.56 89 MET A O 1
ATOM 669 N N . ILE A 1 90 ? -6.741 2.094 2.106 1.00 95.69 90 ILE A N 1
ATOM 670 C CA . ILE A 1 90 ? -7.524 3.032 1.285 1.00 95.69 90 ILE A CA 1
ATOM 671 C C . ILE A 1 90 ? -6.657 4.234 0.886 1.00 95.69 90 ILE A C 1
ATOM 673 O O . ILE A 1 90 ? -6.649 4.627 -0.276 1.00 95.69 90 ILE A O 1
ATOM 677 N N . LEU A 1 91 ? -5.851 4.759 1.814 1.00 96.81 91 LEU A N 1
ATOM 678 C CA . LEU A 1 91 ? -4.922 5.854 1.517 1.00 96.81 91 LEU A CA 1
ATOM 679 C C . LEU A 1 91 ? -3.838 5.427 0.516 1.00 96.81 91 LEU A C 1
ATOM 681 O O . LEU A 1 91 ? -3.465 6.195 -0.366 1.00 96.81 91 LEU A O 1
ATOM 685 N N . VAL A 1 92 ? -3.331 4.197 0.637 1.00 96.50 92 VAL A N 1
ATOM 686 C CA . VAL A 1 92 ? -2.353 3.640 -0.312 1.00 96.50 92 VAL A CA 1
ATOM 687 C C . VAL A 1 92 ? -2.979 3.462 -1.699 1.00 96.50 92 VAL A C 1
ATOM 689 O O . VAL A 1 92 ? -2.336 3.774 -2.701 1.00 96.50 92 VAL A O 1
ATOM 692 N N . ARG A 1 93 ? -4.241 3.024 -1.775 1.00 95.75 93 ARG A N 1
ATOM 693 C CA . ARG A 1 93 ? -5.001 2.932 -3.028 1.00 95.75 93 ARG A CA 1
ATOM 694 C C . ARG A 1 93 ? -5.110 4.286 -3.716 1.00 95.75 93 ARG A C 1
ATOM 696 O O . ARG A 1 93 ? -4.836 4.368 -4.911 1.00 95.75 93 ARG A O 1
ATOM 703 N N . ASP A 1 94 ? -5.426 5.342 -2.974 1.00 95.06 94 ASP A N 1
ATOM 704 C CA . ASP A 1 94 ? -5.515 6.694 -3.530 1.00 95.06 94 ASP A CA 1
ATOM 705 C C . ASP A 1 94 ? -4.182 7.154 -4.143 1.00 95.06 94 ASP A C 1
ATOM 707 O O . ASP A 1 94 ? -4.177 7.760 -5.217 1.00 95.06 94 ASP A O 1
ATOM 711 N N . VAL A 1 95 ? -3.045 6.815 -3.520 1.00 95.81 95 VAL A N 1
ATOM 712 C CA . VAL A 1 95 ? -1.707 7.097 -4.075 1.00 95.81 95 VAL A CA 1
ATOM 713 C C . VAL A 1 95 ? -1.481 6.361 -5.395 1.00 95.81 95 VAL A C 1
ATOM 715 O O . VAL A 1 95 ? -1.002 6.966 -6.353 1.00 95.81 95 VAL A O 1
ATOM 718 N N . VAL A 1 96 ? -1.839 5.077 -5.477 1.00 95.25 96 VAL A N 1
ATOM 719 C CA . VAL A 1 96 ? -1.669 4.267 -6.698 1.00 95.25 96 VAL A CA 1
ATOM 720 C C . VAL A 1 96 ? -2.538 4.796 -7.842 1.00 95.25 96 VAL A C 1
ATOM 722 O O . VAL A 1 96 ? -2.027 5.012 -8.944 1.00 95.25 96 VAL A O 1
ATOM 725 N N . LEU A 1 97 ? -3.813 5.084 -7.564 1.00 94.06 97 LEU A N 1
ATOM 726 C CA . LEU A 1 97 ? -4.757 5.621 -8.548 1.00 94.06 97 LEU A CA 1
ATOM 727 C C . LEU A 1 97 ? -4.332 7.013 -9.035 1.00 94.06 97 LEU A C 1
ATOM 729 O O . LEU A 1 97 ? -4.291 7.266 -10.238 1.00 94.06 97 LEU A O 1
ATOM 733 N N . THR A 1 98 ? -3.942 7.903 -8.116 1.00 93.94 98 THR A N 1
ATOM 734 C CA . THR A 1 98 ? -3.431 9.245 -8.459 1.00 93.94 98 THR A CA 1
ATOM 735 C C . THR A 1 98 ? -2.112 9.164 -9.234 1.00 93.94 98 THR A C 1
ATOM 737 O O . THR A 1 98 ? -1.849 9.981 -10.114 1.00 93.94 98 THR A O 1
ATOM 740 N N . GLY A 1 99 ? -1.302 8.139 -8.955 1.00 92.62 99 GLY A N 1
ATOM 741 C CA . GLY A 1 99 ? -0.078 7.817 -9.686 1.00 92.62 99 GLY A CA 1
ATOM 742 C C . GLY A 1 99 ? -0.304 7.254 -11.094 1.00 92.62 99 GLY A C 1
ATOM 743 O O . GLY A 1 99 ? 0.677 7.057 -11.816 1.00 92.62 99 GLY A O 1
ATOM 744 N N . GLY A 1 100 ? -1.560 7.018 -11.493 1.00 93.00 100 GLY A N 1
ATOM 745 C CA . GLY A 1 100 ? -1.950 6.551 -12.824 1.00 93.00 100 GLY A CA 1
ATOM 746 C C . GLY A 1 100 ? -1.893 5.035 -13.015 1.00 93.00 100 GLY A C 1
ATOM 747 O O . GLY A 1 100 ? -1.781 4.588 -14.155 1.00 93.00 100 GLY A O 1
ATOM 748 N N . HIS A 1 101 ? -1.935 4.258 -11.929 1.00 93.12 101 HIS A N 1
ATOM 749 C CA . HIS A 1 101 ? -1.960 2.793 -11.976 1.00 93.12 101 HIS A CA 1
ATOM 750 C C . HIS A 1 101 ? -3.300 2.254 -11.507 1.00 93.12 101 HIS A C 1
ATOM 752 O O . HIS A 1 101 ? -3.940 2.824 -10.626 1.00 93.12 101 HIS A O 1
ATOM 758 N N . ASP A 1 102 ? -3.693 1.122 -12.078 1.00 90.75 102 ASP A N 1
ATOM 759 C CA . ASP A 1 102 ? -4.920 0.443 -11.691 1.00 90.75 102 ASP A CA 1
ATOM 760 C C . ASP A 1 102 ? -4.773 -0.212 -10.316 1.00 90.75 102 ASP A C 1
ATOM 762 O O . ASP A 1 102 ? -3.723 -0.757 -9.958 1.00 90.75 102 ASP A O 1
ATOM 766 N N . TRP A 1 103 ? -5.867 -0.202 -9.560 1.00 89.19 103 TRP A N 1
ATOM 767 C CA . TRP A 1 103 ? -6.002 -1.015 -8.363 1.00 89.19 103 TRP A CA 1
ATOM 768 C C . TRP A 1 103 ? -6.777 -2.287 -8.710 1.00 89.19 103 TRP A C 1
ATOM 770 O O . TRP A 1 103 ? -7.812 -2.195 -9.377 1.00 89.19 103 TRP A O 1
ATOM 780 N N . PRO A 1 104 ? -6.327 -3.476 -8.278 1.00 82.81 104 PRO A N 1
ATOM 781 C CA . PRO A 1 104 ? -7.101 -4.693 -8.446 1.00 82.81 104 PRO A CA 1
ATOM 782 C C . PRO A 1 104 ? -8.303 -4.643 -7.497 1.00 82.81 104 PRO A C 1
ATOM 784 O O . PRO A 1 104 ? -8.256 -5.133 -6.369 1.00 82.81 104 PRO A O 1
ATOM 787 N N . ASP A 1 105 ? -9.386 -4.014 -7.944 1.00 68.06 105 ASP A N 1
ATOM 788 C CA . ASP A 1 105 ? -10.662 -4.031 -7.245 1.00 68.06 105 ASP A CA 1
ATOM 789 C C . ASP A 1 105 ? -11.163 -5.478 -7.217 1.00 68.06 105 ASP A C 1
ATOM 791 O O . ASP A 1 105 ? -11.619 -6.035 -8.215 1.00 68.06 105 ASP A O 1
ATOM 795 N N . GLY A 1 106 ? -11.047 -6.125 -6.059 1.00 56.59 106 GLY A N 1
ATOM 796 C CA . GLY A 1 106 ? -11.785 -7.352 -5.816 1.00 56.59 106 GLY A CA 1
ATOM 797 C C . GLY A 1 106 ? -13.271 -7.007 -5.819 1.00 56.59 106 GLY A C 1
ATOM 798 O O . GLY A 1 106 ? -13.675 -6.104 -5.095 1.00 56.59 106 GLY A O 1
ATOM 799 N N . GLU A 1 107 ? -14.097 -7.738 -6.571 1.00 47.50 107 GLU A N 1
ATOM 800 C CA . GLU A 1 107 ? -15.562 -7.553 -6.676 1.00 47.50 107 GLU A CA 1
ATOM 801 C C . GLU A 1 107 ? -16.338 -7.562 -5.337 1.00 47.50 107 GLU A C 1
ATOM 803 O O . GLU A 1 107 ? -17.559 -7.463 -5.322 1.00 47.50 107 GLU A O 1
ATOM 808 N N . ASN A 1 108 ? -15.669 -7.671 -4.191 1.00 50.47 108 ASN A N 1
ATOM 809 C CA . ASN A 1 108 ? -16.239 -7.454 -2.875 1.00 50.47 108 ASN A CA 1
ATOM 810 C C . ASN A 1 108 ? -15.160 -6.880 -1.950 1.00 50.47 108 ASN A C 1
ATOM 812 O O . ASN A 1 108 ? -14.416 -7.638 -1.316 1.00 50.47 108 ASN A O 1
ATOM 816 N N . ASP A 1 109 ? -15.118 -5.555 -1.791 1.00 50.38 109 ASP A N 1
ATOM 817 C CA . ASP A 1 109 ? -14.676 -4.999 -0.514 1.00 50.38 109 ASP A CA 1
ATOM 818 C C . ASP A 1 109 ? -15.526 -5.687 0.555 1.00 50.38 109 ASP A C 1
ATOM 820 O O . ASP A 1 109 ? -16.758 -5.604 0.528 1.00 50.38 109 ASP A O 1
ATOM 824 N N . ARG A 1 110 ? -14.894 -6.473 1.437 1.00 47.44 110 ARG A N 1
ATOM 825 C CA . ARG A 1 110 ? -15.614 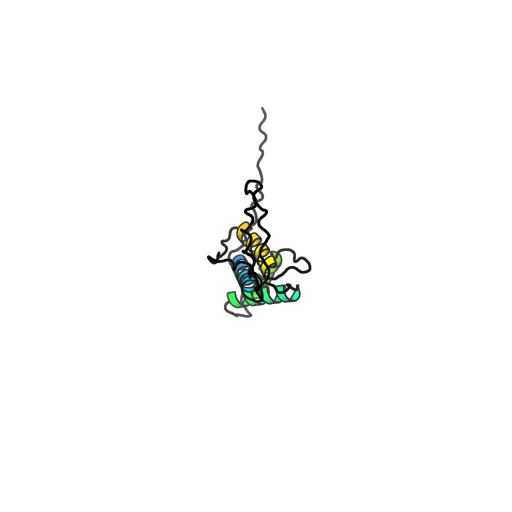-7.147 2.519 1.00 47.44 110 ARG A CA 1
ATOM 826 C C . ARG A 1 110 ? -16.322 -6.059 3.312 1.00 47.44 110 ARG A C 1
ATOM 828 O O . ARG A 1 110 ? -15.682 -5.339 4.073 1.00 47.44 110 ARG A O 1
ATOM 835 N N . ALA A 1 111 ? -17.637 -5.959 3.113 1.00 49.41 111 ALA A N 1
ATOM 836 C CA . ALA A 1 111 ? -18.516 -5.140 3.921 1.00 49.41 111 ALA A CA 1
ATOM 837 C C . ALA A 1 111 ? -18.117 -5.346 5.381 1.00 49.41 111 ALA A C 1
ATOM 839 O O . ALA A 1 111 ? -18.028 -6.493 5.829 1.00 49.41 111 ALA A O 1
ATOM 840 N N . ILE A 1 112 ? -17.824 -4.240 6.072 1.00 49.97 112 ILE A N 1
ATOM 841 C CA . ILE A 1 112 ? -17.498 -4.195 7.499 1.00 49.97 112 ILE A CA 1
ATOM 842 C C . ILE A 1 112 ? -18.345 -5.263 8.204 1.00 49.97 112 ILE A C 1
ATOM 844 O O . ILE A 1 112 ? -19.578 -5.183 8.110 1.00 49.97 112 ILE A O 1
ATOM 848 N N . PRO A 1 113 ? -17.742 -6.285 8.844 1.00 45.44 113 PRO A N 1
ATOM 849 C CA . PRO A 1 113 ? -18.506 -7.316 9.523 1.00 45.44 113 PRO A CA 1
ATOM 850 C C . PRO A 1 113 ? -19.471 -6.646 10.499 1.00 45.44 113 PRO A C 1
ATOM 852 O O . PRO A 1 113 ? -19.055 -6.040 11.487 1.00 45.44 113 PRO A O 1
ATOM 855 N N . ARG A 1 114 ? -20.776 -6.705 10.209 1.00 54.09 114 ARG A N 1
ATOM 856 C CA . ARG A 1 114 ? -21.790 -6.258 11.161 1.00 54.09 114 ARG A CA 1
ATOM 857 C C . ARG A 1 114 ? -21.681 -7.198 12.350 1.00 54.09 114 ARG A C 1
ATOM 859 O O . ARG A 1 114 ? -21.934 -8.391 12.205 1.00 54.09 114 ARG A O 1
ATOM 866 N N . ILE A 1 115 ? -21.270 -6.669 13.499 1.00 55.53 115 ILE A N 1
ATOM 867 C CA . ILE A 1 115 ? -21.229 -7.418 14.754 1.00 55.53 115 ILE A CA 1
ATOM 868 C C . ILE A 1 115 ? -22.606 -8.066 14.944 1.00 55.53 115 ILE A C 1
ATOM 870 O O . ILE A 1 115 ? -23.621 -7.370 15.034 1.00 55.53 115 ILE A O 1
ATOM 874 N N . THR A 1 116 ? -22.658 -9.398 14.962 1.00 45.06 116 THR A N 1
ATOM 875 C CA . THR A 1 116 ? -23.884 -10.158 15.225 1.00 45.06 116 THR A CA 1
ATOM 876 C C . THR A 1 116 ? -24.462 -9.703 16.563 1.00 45.06 116 THR A C 1
ATOM 878 O O . THR A 1 116 ? -23.838 -9.899 17.602 1.00 45.06 116 THR A O 1
ATOM 881 N N . GLY A 1 117 ? -25.634 -9.067 16.534 1.00 54.56 117 GLY A N 1
ATOM 882 C CA . GLY A 1 117 ? -26.310 -8.551 17.729 1.00 54.56 117 GLY A CA 1
ATOM 883 C C . GLY A 1 117 ? -26.318 -7.028 17.885 1.00 54.56 117 GLY A C 1
ATOM 884 O O . GLY A 1 117 ? -27.022 -6.548 18.768 1.00 54.56 117 GLY A O 1
ATOM 885 N N . ILE A 1 118 ? -25.627 -6.258 17.032 1.00 55.06 118 ILE A N 1
ATOM 886 C CA . ILE A 1 118 ? -25.803 -4.797 16.975 1.00 55.06 118 ILE A CA 1
ATOM 887 C C . ILE A 1 118 ? -26.834 -4.476 15.883 1.00 55.06 118 ILE A C 1
ATOM 889 O O . ILE A 1 118 ? -26.564 -4.717 14.702 1.00 55.06 118 ILE A O 1
ATOM 893 N N . PRO A 1 119 ? -28.027 -3.959 16.236 1.00 51.94 119 PRO A N 1
ATOM 894 C CA . PRO A 1 119 ? -28.975 -3.465 15.249 1.00 51.94 119 PRO A CA 1
ATOM 895 C C . PRO A 1 119 ? -28.296 -2.390 14.400 1.00 51.94 119 PRO A C 1
ATOM 897 O O . PRO A 1 119 ? -27.628 -1.506 14.935 1.00 51.94 119 PRO A O 1
ATOM 900 N N . GLY A 1 120 ? -28.447 -2.480 13.077 1.00 56.78 120 GLY A N 1
ATOM 901 C CA . GLY A 1 120 ? -27.939 -1.453 12.169 1.00 56.78 120 GLY A CA 1
ATOM 902 C C . GLY A 1 120 ? -28.506 -0.061 12.491 1.00 56.78 120 GLY A C 1
ATOM 903 O O . GLY A 1 120 ? -29.436 0.054 13.297 1.00 56.78 120 GLY A O 1
ATOM 904 N N . PRO A 1 121 ? -27.972 0.999 11.856 1.00 62.88 121 PRO A N 1
ATOM 905 C CA . PRO A 1 121 ? -28.455 2.361 12.047 1.00 62.88 121 PRO A CA 1
ATOM 906 C C . PRO A 1 121 ? -29.978 2.405 11.934 1.00 62.88 121 PRO A C 1
ATOM 908 O O . PRO A 1 121 ? -30.553 1.870 10.983 1.00 62.88 121 PRO A O 1
ATOM 911 N N . ARG A 1 122 ? -30.630 2.998 12.936 1.00 49.62 122 ARG A N 1
ATOM 912 C CA . ARG A 1 122 ? -32.086 3.131 12.978 1.00 49.62 122 ARG A CA 1
ATOM 913 C C . ARG A 1 122 ? -32.536 3.879 11.725 1.00 49.62 122 ARG A C 1
ATOM 915 O O . ARG A 1 122 ? -32.181 5.038 11.552 1.00 49.62 122 ARG A O 1
ATOM 922 N N . THR A 1 123 ? -33.323 3.230 10.872 1.00 55.97 123 THR A N 1
ATOM 923 C CA . THR A 1 123 ? -34.071 3.929 9.825 1.00 55.97 123 THR A CA 1
ATOM 924 C C . THR A 1 123 ? -35.049 4.863 10.530 1.00 55.97 123 THR A C 1
ATOM 926 O O . THR A 1 123 ? -35.880 4.401 11.319 1.00 55.97 123 THR A O 1
ATOM 929 N N . GLU A 1 124 ? -34.907 6.174 10.330 1.00 51.81 124 GLU A N 1
ATOM 930 C CA . GLU A 1 124 ? -35.895 7.124 10.833 1.00 51.81 124 GLU A CA 1
ATOM 931 C C . GLU A 1 124 ? -37.260 6.791 10.214 1.00 51.81 124 GLU A C 1
ATOM 933 O O . GLU A 1 124 ? -37.336 6.498 9.017 1.00 51.81 124 GLU A O 1
ATOM 938 N N . PRO A 1 125 ? -38.337 6.753 11.015 1.00 53.34 125 PRO A N 1
ATOM 939 C CA . PRO A 1 125 ? -39.660 6.494 10.482 1.00 53.34 125 PRO A CA 1
ATOM 940 C C . PRO A 1 125 ? -40.059 7.633 9.543 1.00 53.34 125 PRO A C 1
ATOM 942 O O .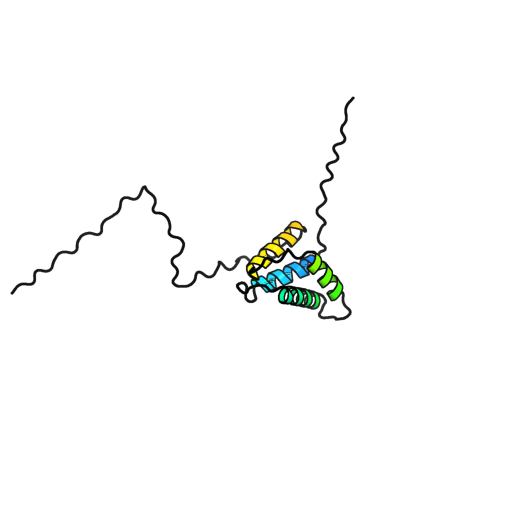 PRO A 1 125 ? -39.990 8.805 9.911 1.00 53.34 125 PRO A O 1
ATOM 945 N N . ASP A 1 126 ? -40.501 7.266 8.343 1.00 53.47 126 ASP A N 1
ATOM 946 C CA . ASP A 1 126 ? -41.150 8.176 7.405 1.00 53.47 126 ASP A CA 1
ATOM 947 C C . ASP A 1 126 ? -42.322 8.879 8.124 1.00 53.47 126 ASP A C 1
ATOM 949 O O . ASP A 1 126 ? -43.230 8.190 8.613 1.00 53.47 126 ASP A O 1
ATOM 953 N N . PRO A 1 127 ? -42.340 10.226 8.207 1.00 57.69 127 PRO A N 1
ATOM 954 C CA . PRO A 1 127 ? -43.411 10.975 8.867 1.00 57.69 127 PRO A CA 1
ATOM 955 C C . PRO A 1 127 ? -44.797 10.749 8.233 1.00 57.69 127 PRO A C 1
ATOM 957 O O . PRO A 1 127 ? -45.809 11.159 8.801 1.00 57.69 127 PRO A O 1
ATOM 960 N N . SER A 1 128 ? -44.866 10.074 7.083 1.00 58.16 128 SER A N 1
ATOM 961 C CA . SER A 1 128 ? -46.103 9.743 6.373 1.00 58.16 128 SER A CA 1
ATOM 962 C C . SER A 1 128 ? -46.800 8.475 6.888 1.00 58.16 128 SER A C 1
ATOM 964 O O . SER A 1 128 ? -47.965 8.240 6.554 1.00 58.16 128 SER A O 1
ATOM 966 N N . GLN A 1 129 ? -46.140 7.642 7.704 1.00 56.12 129 GLN A N 1
ATOM 967 C CA . GLN A 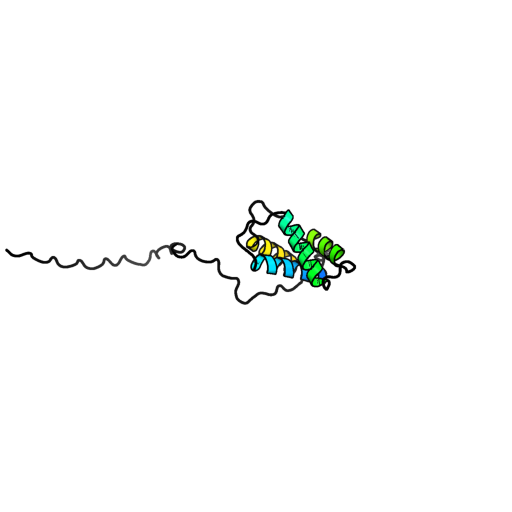1 129 ? -46.743 6.405 8.209 1.00 56.12 129 GLN A CA 1
ATOM 968 C C . GLN A 1 129 ? -47.494 6.626 9.529 1.00 56.12 129 GLN A C 1
ATOM 970 O O . GLN A 1 129 ? -46.910 6.859 10.586 1.00 56.12 129 GLN A O 1
ATOM 975 N N . LYS A 1 130 ? -48.827 6.499 9.487 1.00 49.31 130 LYS A N 1
ATOM 976 C CA . LYS A 1 130 ? -49.663 6.489 10.697 1.00 49.31 130 LYS A CA 1
ATOM 977 C C . LYS A 1 130 ? -49.374 5.233 11.539 1.00 49.31 130 LYS A C 1
ATOM 979 O O . LYS A 1 130 ? -49.349 4.135 10.978 1.00 49.31 130 LYS A O 1
ATOM 984 N N . PRO A 1 131 ? -49.233 5.347 12.874 1.00 47.28 131 PRO A N 1
ATOM 985 C CA . PRO A 1 131 ? -49.011 4.191 13.736 1.00 47.28 131 PRO A CA 1
ATOM 986 C C . PRO A 1 131 ? -50.192 3.222 13.654 1.00 47.28 131 PRO A C 1
ATOM 988 O O . PRO A 1 131 ? -51.330 3.592 13.943 1.00 47.28 131 PRO A O 1
ATOM 991 N N . THR A 1 132 ? -49.927 1.972 13.278 1.00 56.47 132 THR A N 1
ATOM 992 C CA . THR A 1 132 ? -50.935 0.909 13.341 1.00 56.47 132 THR A CA 1
ATOM 993 C C . THR A 1 132 ? -50.836 0.259 14.719 1.00 56.47 132 THR A C 1
ATOM 995 O O . THR A 1 132 ? -49.860 -0.423 15.022 1.00 56.47 132 THR A O 1
ATOM 998 N N . VAL A 1 133 ? -51.811 0.525 15.589 1.00 55.59 133 VAL A N 1
ATOM 999 C CA . VAL A 1 133 ? -51.879 -0.083 16.926 1.00 55.59 133 VAL A CA 1
ATOM 1000 C C . VAL A 1 133 ? -52.330 -1.544 16.785 1.00 55.59 133 VAL A C 1
ATOM 1002 O O . VAL A 1 133 ? -53.348 -1.787 16.133 1.00 55.59 133 VAL A O 1
ATOM 1005 N N . PRO A 1 134 ? -51.627 -2.530 17.375 1.00 48.28 134 PRO A N 1
ATOM 1006 C CA . PRO A 1 134 ? -52.088 -3.915 17.376 1.00 48.28 134 PRO A CA 1
ATOM 1007 C C . PRO A 1 134 ? -53.399 -4.047 18.158 1.00 48.28 134 PRO A C 1
ATOM 1009 O O . PRO A 1 134 ? -53.538 -3.497 19.251 1.00 48.28 134 PRO A O 1
ATOM 1012 N N . ALA A 1 135 ? -54.360 -4.789 17.606 1.00 54.34 135 ALA A N 1
ATOM 1013 C CA . ALA A 1 135 ? -55.655 -5.025 18.236 1.00 54.34 135 ALA A CA 1
ATOM 1014 C C . ALA A 1 135 ? -55.507 -5.697 19.615 1.00 54.34 135 ALA A C 1
ATOM 1016 O O . ALA A 1 135 ? -54.737 -6.645 19.787 1.00 54.34 135 ALA A O 1
ATOM 1017 N N . ALA A 1 136 ? -56.266 -5.205 20.598 1.00 50.72 136 ALA A N 1
ATOM 1018 C CA . ALA A 1 136 ? -56.269 -5.723 21.961 1.00 50.72 136 ALA A CA 1
ATOM 1019 C C . ALA A 1 136 ? -56.719 -7.195 22.013 1.00 50.72 136 ALA A C 1
ATOM 1021 O O . ALA A 1 136 ? -57.711 -7.590 21.399 1.00 50.72 136 ALA A O 1
ATOM 1022 N N . ARG A 1 137 ? -55.990 -8.006 22.786 1.00 47.59 137 ARG A N 1
ATOM 1023 C CA . ARG A 1 137 ? -56.296 -9.419 23.044 1.00 47.59 137 ARG A CA 1
ATOM 1024 C C . ARG A 1 137 ? -57.547 -9.526 23.935 1.00 47.59 137 ARG A C 1
ATOM 1026 O O . ARG A 1 137 ? -57.591 -8.837 24.955 1.00 47.59 137 ARG A O 1
ATOM 1033 N N . PRO A 1 138 ? -58.546 -10.372 23.621 1.00 52.50 138 PRO A N 1
ATOM 1034 C CA . PRO A 1 138 ? -59.726 -10.504 24.471 1.00 52.50 138 PRO A CA 1
ATOM 1035 C C . PRO A 1 138 ? -59.378 -11.177 25.807 1.00 52.50 138 PRO A C 1
ATOM 1037 O O . PRO A 1 138 ? -58.641 -12.165 25.857 1.00 52.50 138 PRO A O 1
ATOM 1040 N N . ALA A 1 139 ? -59.921 -10.627 26.896 1.00 51.38 139 ALA A N 1
ATOM 1041 C CA . ALA A 1 139 ? -59.756 -11.134 28.253 1.00 51.38 139 ALA A CA 1
ATOM 1042 C C . ALA A 1 139 ? -60.497 -12.470 28.435 1.00 51.38 139 ALA A C 1
ATOM 1044 O O . ALA A 1 139 ? -61.699 -12.565 28.186 1.00 51.38 139 ALA A O 1
ATOM 1045 N N . SER A 1 140 ? -59.787 -13.502 28.898 1.00 46.16 140 SER A N 1
ATOM 1046 C CA . SER A 1 140 ? -60.412 -14.755 29.338 1.00 46.16 140 SER A CA 1
ATOM 1047 C C . SER A 1 140 ? -61.111 -14.536 30.679 1.00 46.16 140 SER A C 1
ATOM 1049 O O . SER A 1 140 ? -60.479 -14.125 31.651 1.00 46.16 140 SER A O 1
ATOM 1051 N N . LYS A 1 141 ? -62.419 -14.813 30.736 1.00 47.38 141 LYS A N 1
ATOM 1052 C CA . LYS A 1 141 ? -63.166 -14.912 31.995 1.00 47.38 141 LYS A CA 1
ATOM 1053 C C . LYS A 1 141 ? -62.707 -16.165 32.743 1.00 47.38 141 LYS A C 1
ATOM 1055 O O . LYS A 1 141 ? -62.917 -17.272 32.257 1.00 47.38 141 LYS A O 1
ATOM 1060 N N . VAL A 1 142 ? -62.128 -15.983 33.925 1.00 44.41 142 VAL A N 1
ATOM 1061 C CA . VAL A 1 142 ? -62.039 -17.037 34.942 1.00 44.41 142 VAL A CA 1
ATOM 1062 C C . VAL A 1 142 ? -63.401 -17.084 35.637 1.00 44.41 142 VAL A C 1
ATOM 1064 O O . VAL A 1 142 ? -63.816 -16.101 36.249 1.00 44.41 142 VAL A O 1
ATOM 1067 N N . GLY A 1 143 ? -64.132 -18.181 35.439 1.00 46.25 143 GLY A N 1
ATOM 1068 C CA . GLY A 1 143 ? -65.390 -18.493 36.118 1.00 46.25 143 GLY A CA 1
ATOM 1069 C C . GLY A 1 143 ? -65.154 -19.507 37.236 1.00 46.25 143 GLY A C 1
ATOM 1070 O O . GLY A 1 143 ? -64.275 -20.355 37.100 1.00 46.25 143 GLY A O 1
ATOM 1071 N N . ALA A 1 144 ? -65.915 -19.324 38.316 1.00 39.94 144 ALA A N 1
ATOM 1072 C CA . ALA A 1 144 ? -65.880 -20.014 39.606 1.00 39.94 144 ALA A CA 1
ATOM 1073 C C . ALA A 1 144 ? -66.206 -21.513 39.556 1.00 39.94 144 ALA A C 1
ATOM 1075 O O . ALA A 1 144 ? -66.921 -21.930 38.616 1.00 39.94 144 ALA A O 1
#